Protein AF-A0A7M5XF83-F1 (afdb_monomer_lite)

Foldseek 3Di:
DPPDQDLVNLLVVQDPPVDQFDDLVSLVSSLCVVPVPFPDDSLQSQLLLVVQPVVSTCGPVSSVVSSVLSVLLRVQLVVLVVLQVVQPVVPPQKHFPVSVLVSLCVLQPPVCSVVLVVVLLVVCVVDPPDPTIDGSVSPSSSSSSRDDD

Sequence (149 aa):
MFDSETMEDVMNRFSDPLTDDITTDELQQIFFVMYPSNCLRREHFTEAVKTICDDNVCHRLDFQNVLRELIRRMELREMIFWDFELLDGENQGCITLSDARMLFQQTLGATHFEKYWQNFEEKRLKNSSNKNTVSFEEIEIILCAAVPE

pLDDT: mean 88.19, std 10.14, range [40.88, 96.81]

Organism: NCBI:txid252671

Secondary structure (DSSP, 8-state):
---S--HHHHHHHHS-TT-SEE-HHHHHHHHHHH-TT----HHHHHHHHHHH-TTS-EETTTHHHHHHHHHHHHHHHHHHHHHHHHH-TT-SSEEEHHHHHHHHHHHHHHHHHHHHHHHHHHHHHHH-S-SSEEEHHHHHHHHHTPPP-

Structure (mmCIF, N/CA/C/O backbone):
data_AF-A0A7M5XF83-F1
#
_entry.id   AF-A0A7M5XF83-F1
#
loop_
_atom_site.group_PDB
_atom_site.id
_atom_site.type_symbol
_atom_site.label_atom_id
_atom_site.label_alt_id
_atom_site.label_comp_id
_atom_site.label_asym_id
_atom_site.label_entity_id
_atom_site.label_seq_id
_atom_site.pdbx_PDB_ins_code
_atom_site.Cartn_x
_atom_site.Cartn_y
_atom_site.Cartn_z
_atom_site.occupancy
_atom_site.B_iso_or_equiv
_atom_site.auth_seq_id
_atom_site.auth_comp_id
_atom_site.auth_asym_id
_atom_site.auth_atom_id
_atom_site.pdbx_PDB_model_num
ATOM 1 N N . MET A 1 1 ? 6.753 -26.237 -11.656 1.00 40.88 1 MET A N 1
ATOM 2 C CA . MET A 1 1 ? 7.601 -26.240 -12.862 1.00 40.88 1 MET A CA 1
ATOM 3 C C . MET A 1 1 ? 6.996 -25.218 -13.812 1.00 40.88 1 MET A C 1
ATOM 5 O O . MET A 1 1 ? 6.109 -25.563 -14.574 1.00 40.88 1 MET A O 1
ATOM 9 N N . PHE A 1 2 ? 7.360 -23.944 -13.637 1.00 46.12 2 PHE A N 1
ATOM 10 C CA . PHE A 1 2 ? 7.202 -22.929 -14.677 1.00 46.12 2 PHE A CA 1
ATOM 11 C C . PHE A 1 2 ? 8.508 -22.992 -15.463 1.00 46.12 2 PHE A C 1
ATOM 13 O O . PHE A 1 2 ? 9.569 -22.730 -14.895 1.00 46.12 2 PHE A O 1
ATOM 20 N N . ASP A 1 3 ? 8.459 -23.475 -16.698 1.00 46.34 3 ASP A N 1
ATOM 21 C CA . ASP A 1 3 ? 9.642 -23.534 -17.546 1.00 46.34 3 ASP A CA 1
ATOM 22 C C . ASP A 1 3 ? 10.059 -22.104 -17.920 1.00 46.34 3 ASP A C 1
ATOM 24 O O . ASP A 1 3 ? 9.335 -21.400 -18.612 1.00 46.34 3 ASP A O 1
ATOM 28 N N . SER A 1 4 ? 11.241 -21.698 -17.447 1.00 59.50 4 SER A N 1
ATOM 29 C CA . SER A 1 4 ? 12.154 -20.735 -18.084 1.00 59.50 4 SER A CA 1
ATOM 30 C C . SER A 1 4 ? 11.660 -19.312 -18.407 1.00 59.50 4 SER A C 1
ATOM 32 O O . SER A 1 4 ? 12.371 -18.602 -19.113 1.00 59.50 4 SER A O 1
ATOM 34 N N . GLU A 1 5 ? 10.506 -18.852 -17.933 1.00 71.12 5 GLU A N 1
ATOM 35 C CA . GLU A 1 5 ? 10.113 -17.460 -18.175 1.00 71.12 5 GLU A CA 1
ATOM 36 C C . GLU A 1 5 ? 10.820 -16.529 -17.183 1.00 71.12 5 GLU A C 1
ATOM 38 O O . GLU A 1 5 ? 10.652 -16.644 -15.965 1.00 71.12 5 GLU A O 1
ATOM 43 N N . THR A 1 6 ? 11.663 -15.632 -17.695 1.00 82.44 6 THR A N 1
ATOM 44 C CA . THR A 1 6 ? 12.347 -14.640 -16.865 1.00 82.44 6 THR A CA 1
ATOM 45 C C . THR A 1 6 ? 11.403 -13.487 -16.529 1.00 82.44 6 THR A C 1
ATOM 47 O O . THR A 1 6 ? 10.434 -13.218 -17.233 1.00 82.44 6 THR A O 1
ATOM 50 N N . MET A 1 7 ? 11.693 -12.759 -15.452 1.00 82.06 7 MET A N 1
ATOM 51 C CA . MET A 1 7 ? 10.954 -11.540 -15.096 1.00 82.06 7 MET A CA 1
ATOM 52 C C . MET A 1 7 ? 10.929 -10.514 -16.244 1.00 82.06 7 MET A C 1
ATOM 54 O O . MET A 1 7 ? 9.924 -9.837 -16.439 1.00 82.06 7 MET A O 1
ATOM 58 N N . GLU A 1 8 ? 12.009 -10.443 -17.024 1.00 84.12 8 GLU A N 1
ATOM 59 C CA . GLU A 1 8 ? 12.108 -9.592 -18.212 1.00 84.12 8 GLU A CA 1
ATOM 60 C C . GLU A 1 8 ? 11.130 -10.045 -19.307 1.00 84.12 8 GLU A C 1
ATOM 62 O O . GLU A 1 8 ? 10.447 -9.218 -19.906 1.00 84.12 8 GLU A O 1
ATOM 67 N N . ASP A 1 9 ? 10.993 -11.357 -19.520 1.00 86.69 9 ASP A N 1
ATOM 68 C CA . ASP A 1 9 ? 10.012 -11.910 -20.460 1.00 86.69 9 ASP A CA 1
ATOM 69 C C . ASP A 1 9 ? 8.584 -11.572 -20.022 1.00 86.69 9 ASP A C 1
ATOM 71 O O . ASP A 1 9 ? 7.773 -11.144 -20.842 1.00 86.69 9 ASP A O 1
ATOM 75 N N . VAL A 1 10 ? 8.279 -11.691 -18.721 1.00 86.62 10 VAL A N 1
ATOM 76 C CA . VAL A 1 10 ? 6.965 -11.302 -18.189 1.00 86.62 10 VAL A CA 1
ATOM 77 C C . VAL A 1 10 ? 6.697 -9.824 -18.445 1.00 86.62 10 VAL A C 1
ATOM 79 O O . VAL A 1 10 ? 5.631 -9.498 -18.958 1.00 86.62 10 VAL A O 1
ATOM 82 N N . MET A 1 11 ? 7.649 -8.951 -18.122 1.00 85.19 11 MET A N 1
ATOM 83 C CA . MET A 1 11 ? 7.514 -7.507 -18.302 1.00 85.19 11 MET A CA 1
ATOM 84 C C . MET A 1 11 ? 7.266 -7.142 -19.772 1.00 85.19 11 MET A C 1
ATOM 86 O O . MET A 1 11 ? 6.294 -6.452 -20.071 1.00 85.19 11 MET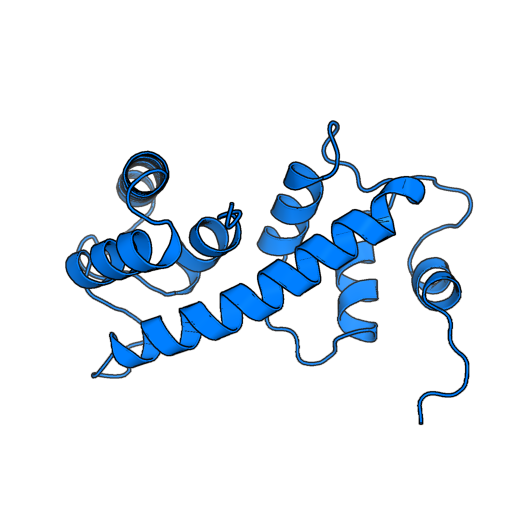 A O 1
ATOM 90 N N . ASN A 1 12 ? 8.057 -7.696 -20.696 1.00 88.31 12 ASN A N 1
ATOM 91 C CA . ASN A 1 12 ? 7.954 -7.431 -22.137 1.00 88.31 12 ASN A CA 1
ATOM 92 C C . ASN A 1 12 ? 6.646 -7.920 -22.788 1.00 88.31 12 ASN A C 1
ATOM 94 O O . ASN A 1 12 ? 6.350 -7.540 -23.919 1.00 88.31 12 ASN A O 1
ATOM 98 N N . ARG A 1 13 ? 5.853 -8.766 -22.114 1.00 89.31 13 ARG A N 1
ATOM 99 C CA . ARG A 1 13 ? 4.506 -9.135 -22.591 1.00 89.31 13 ARG A CA 1
ATOM 100 C C . ARG A 1 13 ? 3.471 -8.040 -22.368 1.00 89.31 13 ARG A C 1
ATOM 102 O O . ARG A 1 13 ? 2.479 -8.011 -23.092 1.00 89.31 13 ARG A O 1
ATOM 109 N N . PHE A 1 14 ? 3.666 -7.216 -21.342 1.00 87.31 14 PHE A N 1
ATOM 110 C CA . PHE A 1 14 ? 2.660 -6.267 -20.870 1.00 87.31 14 PHE A CA 1
ATOM 111 C C . PHE A 1 14 ? 3.067 -4.814 -21.089 1.00 87.31 14 PHE A C 1
ATOM 113 O O . PHE A 1 14 ? 2.178 -4.005 -21.313 1.00 87.31 14 PHE A O 1
ATOM 120 N N . SER A 1 15 ? 4.363 -4.490 -21.069 1.00 85.56 15 SER A N 1
ATOM 121 C CA . SER A 1 15 ? 4.869 -3.144 -21.355 1.00 85.56 15 SER A CA 1
ATOM 122 C C . SER A 1 15 ? 5.633 -3.088 -22.677 1.00 85.56 15 SER A C 1
ATOM 124 O O . SER A 1 15 ? 6.296 -4.052 -23.074 1.00 85.56 15 SER A O 1
ATOM 126 N N . ASP A 1 16 ? 5.555 -1.943 -23.361 1.00 84.12 16 ASP A N 1
ATOM 127 C CA . ASP A 1 16 ? 6.345 -1.697 -24.567 1.00 84.12 16 ASP A CA 1
ATOM 128 C C . ASP A 1 16 ? 7.833 -1.563 -24.181 1.00 84.12 16 ASP A C 1
ATOM 130 O O . ASP A 1 16 ? 8.191 -0.696 -23.384 1.00 84.12 16 ASP A O 1
ATOM 134 N N . PRO A 1 17 ? 8.742 -2.399 -24.716 1.00 78.25 17 PRO A N 1
ATOM 135 C CA . PRO A 1 17 ? 10.172 -2.271 -24.442 1.00 78.25 17 PRO A CA 1
ATOM 136 C C . PRO A 1 17 ? 10.794 -0.976 -24.973 1.00 78.25 17 PRO A C 1
ATOM 138 O O . PRO A 1 17 ? 11.922 -0.651 -24.607 1.00 78.25 17 PRO A O 1
ATOM 141 N N . LEU A 1 18 ? 10.090 -0.252 -25.846 1.00 79.06 18 LEU A N 1
ATOM 142 C CA . LEU A 1 18 ? 10.504 1.054 -26.350 1.00 79.06 18 LEU A CA 1
ATOM 143 C C . LEU A 1 18 ? 10.102 2.203 -25.419 1.00 79.06 18 LEU A C 1
ATOM 145 O O . LEU A 1 18 ? 10.623 3.308 -25.581 1.00 79.06 18 LEU A O 1
ATOM 149 N N . THR A 1 19 ? 9.205 1.962 -24.459 1.00 83.94 19 THR A N 1
ATOM 150 C CA . THR A 1 19 ? 8.868 2.918 -23.404 1.00 83.94 19 THR A CA 1
ATOM 151 C C . THR A 1 19 ? 9.636 2.574 -22.133 1.00 83.94 19 THR A C 1
ATOM 153 O O . THR A 1 19 ? 9.660 1.421 -21.703 1.00 83.94 19 THR A O 1
ATOM 156 N N . ASP A 1 20 ? 10.265 3.577 -21.522 1.00 86.81 20 ASP A N 1
ATOM 157 C CA . ASP A 1 20 ? 10.955 3.393 -20.237 1.00 86.81 20 ASP A CA 1
ATOM 158 C C . ASP A 1 20 ? 9.964 3.291 -19.064 1.00 86.81 20 ASP A C 1
ATOM 160 O O . ASP A 1 20 ? 10.284 2.735 -18.016 1.00 86.81 20 ASP A O 1
ATOM 164 N N . ASP A 1 21 ? 8.733 3.754 -19.281 1.00 90.06 21 ASP A N 1
ATOM 165 C CA . ASP A 1 21 ? 7.681 3.824 -18.277 1.00 90.06 21 ASP A CA 1
ATOM 166 C C . ASP A 1 21 ? 6.826 2.550 -18.269 1.00 90.06 21 ASP A C 1
ATOM 168 O O . ASP A 1 21 ? 6.452 2.012 -19.313 1.00 90.06 21 ASP A O 1
ATOM 172 N N . ILE A 1 22 ? 6.450 2.112 -17.071 1.00 91.00 22 ILE A N 1
ATOM 173 C CA . ILE A 1 22 ? 5.485 1.044 -16.817 1.00 91.00 22 ILE A CA 1
ATOM 174 C C . ILE A 1 22 ? 4.304 1.666 -16.077 1.00 91.00 22 ILE A C 1
ATOM 176 O O . ILE A 1 22 ? 4.430 2.214 -14.977 1.00 91.00 22 ILE A O 1
ATOM 180 N N . THR A 1 23 ? 3.122 1.588 -16.673 1.00 91.31 23 THR A N 1
ATOM 181 C CA . THR A 1 23 ? 1.899 2.104 -16.058 1.00 91.31 23 THR A CA 1
ATOM 182 C C . THR A 1 23 ? 1.474 1.246 -14.864 1.00 91.31 23 THR A C 1
ATOM 184 O O . THR A 1 23 ? 1.806 0.066 -14.753 1.00 91.31 23 THR A O 1
ATOM 187 N N . THR A 1 24 ? 0.669 1.813 -13.961 1.00 91.69 24 THR A N 1
ATOM 188 C CA . THR A 1 24 ? 0.105 1.062 -12.823 1.00 91.69 24 THR A CA 1
ATOM 189 C C . THR A 1 24 ? -0.716 -0.153 -13.272 1.00 91.69 24 THR A C 1
ATOM 191 O O . THR A 1 24 ? -0.710 -1.173 -12.589 1.00 91.69 24 THR A O 1
ATOM 194 N N . ASP A 1 25 ? -1.410 -0.053 -14.409 1.00 91.81 25 ASP A N 1
ATOM 195 C CA . ASP A 1 25 ? -2.196 -1.150 -14.982 1.00 91.81 25 ASP A CA 1
ATOM 196 C C . ASP A 1 25 ? -1.308 -2.293 -15.483 1.00 91.81 25 ASP A C 1
ATOM 198 O O . ASP A 1 25 ? -1.558 -3.456 -15.164 1.00 91.81 25 ASP A O 1
ATOM 202 N N . GLU A 1 26 ? -0.242 -1.973 -16.217 1.00 93.06 26 GLU A N 1
ATOM 203 C CA . GLU A 1 26 ? 0.733 -2.964 -16.688 1.00 93.06 26 GLU A CA 1
ATOM 204 C C . GLU A 1 26 ? 1.459 -3.613 -15.510 1.00 93.06 26 GLU A C 1
ATOM 206 O O . GLU A 1 26 ? 1.571 -4.836 -15.448 1.00 93.06 26 GLU A O 1
ATOM 211 N N . LEU A 1 27 ? 1.875 -2.817 -14.520 1.00 93.75 27 LEU A N 1
ATOM 212 C CA . LEU A 1 27 ? 2.491 -3.310 -13.292 1.00 93.75 27 LEU A CA 1
ATOM 213 C C . LEU A 1 27 ? 1.564 -4.283 -12.548 1.00 93.75 27 LEU A C 1
ATOM 215 O O . LEU A 1 27 ? 2.019 -5.328 -12.082 1.00 93.75 27 LEU A O 1
ATOM 219 N N . GLN A 1 28 ? 0.265 -3.977 -12.468 1.00 94.50 28 GLN A N 1
ATOM 220 C CA . GLN A 1 28 ? -0.725 -4.864 -11.859 1.00 94.50 28 GLN A CA 1
ATOM 221 C C . GLN A 1 28 ? -0.866 -6.181 -12.633 1.00 94.50 28 GLN A C 1
ATOM 223 O O . GLN A 1 28 ? -0.922 -7.244 -12.014 1.00 94.50 28 GLN A O 1
ATOM 228 N N . GLN A 1 29 ? -0.885 -6.135 -13.967 1.00 93.44 29 GLN A N 1
ATOM 229 C CA . GLN A 1 29 ? -0.947 -7.335 -14.807 1.00 93.44 29 GLN A CA 1
ATOM 230 C C . GLN A 1 29 ? 0.308 -8.201 -14.659 1.00 93.44 29 GLN A C 1
ATOM 232 O O . GLN A 1 29 ? 0.197 -9.409 -14.439 1.00 93.44 29 GLN A O 1
ATOM 237 N N . ILE A 1 30 ? 1.493 -7.585 -14.702 1.00 93.06 30 ILE A N 1
ATOM 238 C CA . ILE A 1 30 ? 2.779 -8.262 -14.499 1.00 93.06 30 ILE A CA 1
ATOM 239 C C . ILE A 1 30 ? 2.801 -8.943 -13.129 1.00 93.06 30 ILE A C 1
ATOM 241 O O . ILE A 1 30 ? 3.079 -10.141 -13.030 1.00 93.06 30 ILE A O 1
ATOM 245 N N . PHE A 1 31 ? 2.451 -8.204 -12.073 1.00 94.19 31 PHE A N 1
ATOM 246 C CA . PHE A 1 31 ? 2.442 -8.732 -10.713 1.00 94.19 31 PHE A CA 1
ATOM 247 C C . PHE A 1 31 ? 1.442 -9.874 -10.545 1.00 94.19 31 PHE A C 1
ATOM 249 O O . PHE A 1 31 ? 1.760 -10.869 -9.902 1.00 94.19 31 PHE A O 1
ATOM 256 N N . PHE A 1 32 ? 0.259 -9.774 -11.155 1.00 93.56 32 PHE A N 1
ATOM 257 C CA . PHE A 1 32 ? -0.748 -10.831 -11.111 1.00 93.56 32 PHE A CA 1
ATOM 258 C C . PHE A 1 32 ? -0.263 -12.128 -11.767 1.00 93.56 32 PHE A C 1
ATOM 260 O O . PHE A 1 32 ? -0.515 -13.207 -11.241 1.00 93.56 32 PHE A O 1
ATOM 267 N N . VAL A 1 33 ? 0.477 -12.052 -12.877 1.00 92.81 33 VAL A N 1
ATOM 268 C CA . VAL A 1 33 ? 1.058 -13.254 -13.498 1.00 92.81 33 VAL A CA 1
ATOM 269 C C . VAL A 1 33 ? 2.122 -13.891 -12.605 1.00 92.81 33 VAL A C 1
ATOM 271 O O . VAL A 1 33 ? 2.179 -15.116 -12.500 1.00 92.81 33 VAL A O 1
ATOM 274 N N . MET A 1 34 ? 2.944 -13.077 -11.941 1.00 90.38 34 MET A N 1
ATOM 275 C CA . MET A 1 34 ? 3.993 -13.568 -11.042 1.00 90.38 34 MET A CA 1
ATOM 276 C C . MET A 1 34 ? 3.432 -14.109 -9.717 1.00 90.38 34 M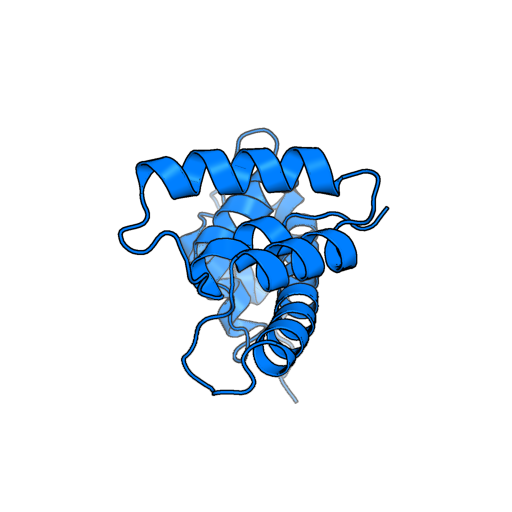ET A C 1
ATOM 278 O O . MET A 1 34 ? 3.939 -15.101 -9.194 1.00 90.38 34 MET A O 1
ATOM 282 N N . TYR A 1 35 ? 2.369 -13.489 -9.200 1.00 91.88 35 TYR A N 1
ATOM 283 C CA . TYR A 1 35 ? 1.737 -13.799 -7.916 1.00 91.88 35 TYR A CA 1
ATOM 284 C C . TYR A 1 35 ? 0.207 -13.904 -8.063 1.00 91.88 35 TYR A C 1
ATOM 286 O O . TYR A 1 35 ? -0.515 -13.031 -7.579 1.00 91.88 35 TYR A O 1
ATOM 294 N N . PRO A 1 36 ? -0.333 -14.969 -8.686 1.00 90.38 36 PRO A N 1
ATOM 295 C CA . PRO A 1 36 ? -1.767 -15.060 -9.004 1.00 90.38 36 PRO A CA 1
ATOM 296 C C . PRO A 1 36 ? -2.706 -15.019 -7.795 1.00 90.38 36 PRO A C 1
ATOM 298 O O . PRO A 1 36 ? -3.869 -14.650 -7.928 1.00 90.38 36 PRO A O 1
ATOM 301 N N . SER A 1 37 ? -2.207 -15.393 -6.616 1.00 89.00 37 SER A N 1
ATOM 302 C CA . SER A 1 37 ? -2.973 -15.415 -5.365 1.00 89.00 37 SER A CA 1
ATOM 303 C C . SER A 1 37 ? -2.890 -14.110 -4.565 1.00 89.00 37 SER A C 1
ATOM 305 O O . SER A 1 37 ? -3.338 -14.080 -3.423 1.00 89.00 37 SER A O 1
ATOM 307 N N . ASN A 1 38 ? -2.280 -13.049 -5.105 1.00 91.50 38 ASN A N 1
ATOM 308 C CA . ASN A 1 38 ? -2.180 -11.783 -4.382 1.00 91.50 38 ASN A CA 1
ATOM 309 C C . ASN A 1 38 ? -3.556 -11.114 -4.218 1.00 91.50 38 ASN A C 1
ATOM 311 O O . ASN A 1 38 ? -4.416 -11.199 -5.093 1.00 91.50 38 ASN A O 1
ATOM 315 N N . CYS A 1 39 ? -3.726 -10.383 -3.118 1.00 90.88 39 CYS A N 1
ATOM 316 C CA . CYS A 1 39 ? -4.953 -9.645 -2.808 1.00 90.88 39 CYS A CA 1
ATOM 317 C C . CYS A 1 39 ? -4.749 -8.121 -2.879 1.00 90.88 39 CYS A C 1
ATOM 319 O O . CYS A 1 39 ? -5.467 -7.367 -2.222 1.00 90.88 39 CYS A O 1
ATOM 321 N N . LEU A 1 40 ? -3.738 -7.651 -3.619 1.00 94.88 40 LEU A N 1
ATOM 322 C CA . LEU A 1 40 ? -3.425 -6.228 -3.700 1.00 94.88 40 LEU A CA 1
ATOM 323 C C . LEU A 1 40 ? -4.408 -5.505 -4.628 1.00 94.88 40 LEU A C 1
ATOM 325 O O . LEU A 1 40 ? -4.570 -5.848 -5.799 1.00 94.88 40 LEU A O 1
ATOM 329 N N . ARG A 1 41 ? -5.032 -4.443 -4.115 1.00 93.81 41 ARG A N 1
ATOM 330 C CA . ARG A 1 41 ? -5.811 -3.484 -4.914 1.00 93.81 41 ARG A CA 1
ATOM 331 C C . ARG A 1 41 ? -4.916 -2.493 -5.662 1.00 93.81 41 ARG A C 1
ATOM 333 O O . ARG A 1 41 ? -3.757 -2.297 -5.296 1.00 93.81 41 ARG A O 1
ATOM 340 N N . ARG A 1 42 ? -5.476 -1.809 -6.668 1.00 94.12 42 ARG A N 1
ATOM 341 C CA . ARG A 1 42 ? -4.786 -0.799 -7.502 1.00 94.12 42 ARG A CA 1
ATOM 342 C C . ARG A 1 42 ? -4.068 0.270 -6.669 1.00 94.12 42 ARG A C 1
ATOM 344 O O . ARG A 1 42 ? -2.996 0.751 -7.039 1.00 94.12 42 ARG A O 1
ATOM 351 N N . GLU A 1 43 ? -4.642 0.638 -5.534 1.00 94.50 43 GLU A N 1
ATOM 352 C CA . GLU A 1 43 ? -4.094 1.617 -4.606 1.00 94.50 43 GLU A CA 1
ATOM 353 C C . GLU A 1 43 ? -2.747 1.163 -4.028 1.00 94.50 43 GLU A C 1
ATOM 355 O O . GLU A 1 43 ? -1.860 1.996 -3.865 1.00 94.50 43 GLU A O 1
ATOM 360 N N . HIS A 1 44 ? -2.525 -0.139 -3.803 1.00 95.38 44 HIS A N 1
ATOM 361 C CA . HIS A 1 44 ? -1.214 -0.639 -3.371 1.00 95.38 44 HIS A CA 1
ATOM 362 C C . HIS A 1 44 ? -0.147 -0.428 -4.442 1.00 95.38 44 HIS A C 1
ATOM 364 O O . HIS A 1 44 ? 0.968 -0.046 -4.104 1.00 95.38 44 HIS A O 1
ATOM 370 N N . PHE A 1 45 ? -0.489 -0.629 -5.716 1.00 95.69 45 PHE A N 1
ATOM 371 C CA . PHE A 1 45 ? 0.417 -0.373 -6.838 1.00 95.69 45 PHE A CA 1
ATOM 372 C C . PHE A 1 45 ? 0.745 1.105 -6.966 1.00 95.69 45 PHE A C 1
ATOM 374 O O . PHE A 1 45 ? 1.908 1.478 -7.076 1.00 95.69 45 PHE A O 1
ATOM 381 N N . THR A 1 46 ? -0.278 1.949 -6.869 1.00 94.75 46 THR A N 1
ATOM 382 C CA . THR A 1 46 ? -0.106 3.403 -6.902 1.00 94.75 46 THR A CA 1
ATOM 383 C C . THR A 1 46 ? 0.817 3.867 -5.775 1.00 94.75 46 THR A C 1
ATOM 385 O O . THR A 1 46 ? 1.757 4.616 -6.020 1.00 94.75 46 THR A O 1
ATOM 388 N N . GLU A 1 47 ? 0.591 3.409 -4.543 1.00 93.44 47 GLU A N 1
ATOM 389 C CA . GLU A 1 47 ? 1.422 3.801 -3.404 1.00 93.44 47 GLU A CA 1
ATOM 390 C C . GLU A 1 47 ? 2.818 3.164 -3.437 1.00 93.44 47 GLU A C 1
ATOM 392 O O . GLU A 1 47 ? 3.772 3.809 -3.011 1.00 93.44 47 GLU A O 1
ATOM 397 N N . ALA A 1 48 ? 2.983 1.951 -3.976 1.00 94.62 48 ALA A N 1
ATOM 398 C CA . ALA A 1 48 ? 4.300 1.340 -4.167 1.00 94.62 48 ALA A CA 1
ATOM 399 C C . ALA A 1 48 ? 5.161 2.168 -5.131 1.00 94.62 48 ALA A C 1
ATOM 401 O O . ALA A 1 48 ? 6.306 2.476 -4.811 1.00 94.62 48 ALA A O 1
ATOM 402 N N . VAL A 1 49 ? 4.587 2.608 -6.257 1.00 94.50 49 VAL A N 1
ATOM 403 C CA . VAL A 1 49 ? 5.283 3.486 -7.210 1.00 94.50 49 VAL A CA 1
ATOM 404 C C . VAL A 1 49 ? 5.653 4.812 -6.554 1.00 94.50 49 VAL A C 1
ATOM 406 O O . VAL A 1 49 ? 6.811 5.192 -6.607 1.00 94.50 49 VAL A O 1
ATOM 409 N N . LYS A 1 50 ? 4.733 5.471 -5.839 1.00 92.69 50 LYS A N 1
ATOM 410 C CA . LYS A 1 50 ? 5.042 6.712 -5.095 1.00 92.69 50 LYS A CA 1
ATOM 411 C C . LYS A 1 50 ? 6.128 6.546 -4.030 1.00 92.69 50 LYS A C 1
ATOM 413 O O . LYS A 1 50 ? 6.764 7.520 -3.647 1.00 92.69 50 LYS A O 1
ATOM 418 N N . THR A 1 51 ? 6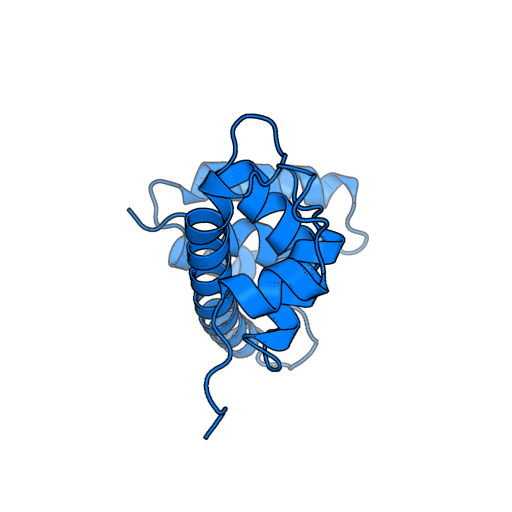.275 5.340 -3.483 1.00 91.50 51 THR A N 1
ATOM 419 C CA . THR A 1 51 ? 7.266 5.052 -2.435 1.00 91.50 51 THR A CA 1
ATOM 420 C C . THR A 1 51 ? 8.672 4.928 -3.014 1.00 91.50 51 THR A C 1
ATOM 422 O O . THR A 1 51 ? 9.637 5.272 -2.339 1.00 91.50 51 THR A O 1
ATOM 425 N N . ILE A 1 52 ? 8.788 4.415 -4.240 1.00 93.50 52 ILE A N 1
ATOM 426 C CA . ILE A 1 52 ? 10.068 4.059 -4.860 1.00 93.50 52 ILE A CA 1
ATOM 427 C C . ILE A 1 52 ? 10.502 5.073 -5.923 1.00 93.50 52 ILE A C 1
ATOM 429 O O . ILE A 1 52 ? 11.691 5.352 -6.035 1.00 93.50 52 ILE A O 1
ATOM 433 N N . CYS A 1 53 ? 9.559 5.610 -6.694 1.00 90.75 53 CYS A N 1
ATOM 434 C CA . CYS A 1 53 ? 9.811 6.445 -7.862 1.00 90.75 53 CYS A CA 1
ATOM 435 C C . CYS A 1 53 ? 9.479 7.911 -7.560 1.00 90.75 53 CYS A C 1
ATOM 437 O O . CYS A 1 53 ? 8.335 8.249 -7.245 1.00 90.75 53 CYS A O 1
ATOM 439 N N . ASP A 1 54 ? 10.470 8.790 -7.710 1.00 82.12 54 ASP A N 1
ATOM 440 C CA . ASP A 1 54 ? 10.378 10.209 -7.333 1.00 82.12 54 ASP A CA 1
ATOM 441 C C . ASP A 1 54 ? 9.333 11.008 -8.139 1.00 82.12 54 ASP A C 1
ATOM 443 O O . ASP A 1 54 ? 8.779 11.996 -7.652 1.00 82.12 54 ASP A O 1
ATOM 447 N N . ASP A 1 55 ? 9.044 10.598 -9.374 1.00 84.75 55 ASP A N 1
ATOM 448 C CA . ASP A 1 55 ? 8.110 11.263 -10.291 1.00 84.75 55 ASP A CA 1
ATOM 449 C C . ASP A 1 55 ? 6.725 10.595 -10.356 1.00 84.75 55 ASP A C 1
ATOM 451 O O . ASP A 1 55 ? 5.843 11.051 -11.088 1.00 84.75 55 ASP A O 1
ATOM 455 N N . ASN A 1 56 ? 6.488 9.577 -9.522 1.00 84.19 56 ASN A N 1
ATOM 456 C CA . ASN A 1 56 ? 5.288 8.735 -9.523 1.00 84.19 56 ASN A CA 1
ATOM 457 C C . ASN A 1 56 ? 5.091 7.916 -10.813 1.00 84.19 56 ASN A C 1
ATOM 459 O O . ASN A 1 56 ? 3.962 7.508 -11.105 1.00 84.19 56 ASN A O 1
ATOM 463 N N . VAL A 1 57 ? 6.163 7.658 -11.565 1.00 87.06 57 VAL A N 1
ATOM 464 C CA . VAL A 1 57 ? 6.165 6.796 -12.751 1.00 87.06 57 VAL A CA 1
ATOM 465 C C . VAL A 1 57 ? 7.110 5.624 -12.506 1.00 87.06 57 VAL A C 1
ATOM 467 O O . VAL A 1 57 ? 8.227 5.801 -12.038 1.00 87.06 57 VAL A O 1
ATOM 470 N N . CYS A 1 58 ? 6.662 4.397 -12.781 1.00 90.69 58 CYS A N 1
ATOM 471 C CA . CYS A 1 58 ? 7.523 3.228 -12.618 1.00 90.69 58 CYS A CA 1
ATOM 472 C C . CYS A 1 58 ? 8.441 3.098 -13.832 1.00 90.69 58 CYS A C 1
ATOM 474 O O . CYS A 1 58 ? 8.031 2.543 -14.847 1.00 90.69 58 CYS A O 1
ATOM 476 N N . HIS A 1 59 ? 9.685 3.551 -13.715 1.00 91.12 59 HIS A N 1
ATOM 477 C CA . HIS A 1 59 ? 10.698 3.316 -14.744 1.00 91.12 59 HIS A CA 1
ATOM 478 C C . HIS A 1 59 ? 11.132 1.850 -14.759 1.00 91.12 59 HIS A C 1
ATOM 480 O O . HIS A 1 59 ? 11.179 1.187 -13.717 1.00 91.12 59 HIS A O 1
ATOM 486 N N . ARG A 1 60 ? 11.520 1.331 -15.925 1.00 88.75 60 ARG A N 1
ATOM 487 C CA . ARG A 1 60 ? 12.053 -0.037 -16.073 1.00 88.75 60 ARG A CA 1
ATOM 488 C C . ARG A 1 60 ? 13.238 -0.307 -15.146 1.00 88.75 60 ARG A C 1
ATOM 490 O O . ARG A 1 60 ? 13.373 -1.413 -14.626 1.00 88.75 60 ARG A O 1
ATOM 497 N N . LEU A 1 61 ? 14.073 0.703 -14.899 1.00 89.94 61 LEU A N 1
ATOM 498 C CA . LEU A 1 61 ? 15.207 0.613 -13.973 1.00 89.94 61 LEU A CA 1
ATOM 499 C C . LEU A 1 61 ? 14.773 0.443 -12.507 1.00 89.94 61 LEU A C 1
ATOM 501 O O . LEU A 1 61 ? 15.443 -0.261 -11.750 1.00 89.94 61 LEU A O 1
ATOM 505 N N . ASP A 1 62 ? 13.636 1.026 -12.125 1.00 91.31 62 ASP A N 1
ATOM 506 C CA . ASP A 1 62 ? 13.085 0.953 -10.768 1.00 91.31 62 ASP A CA 1
ATOM 507 C C . ASP A 1 62 ? 12.160 -0.249 -10.563 1.00 91.31 62 ASP A C 1
ATOM 509 O O . ASP A 1 62 ? 11.838 -0.598 -9.423 1.00 91.31 62 ASP A O 1
ATOM 513 N N . PHE A 1 63 ? 11.775 -0.932 -11.644 1.00 91.50 63 PHE A N 1
ATOM 514 C CA . PHE A 1 63 ? 10.811 -2.031 -11.635 1.00 91.50 63 PHE A CA 1
ATOM 515 C C . PHE A 1 63 ? 11.115 -3.094 -10.573 1.00 91.50 63 PHE A C 1
ATOM 517 O O . PHE A 1 63 ? 10.223 -3.516 -9.841 1.00 91.50 63 PHE A O 1
ATOM 524 N N . GLN A 1 64 ? 12.379 -3.500 -10.421 1.00 91.38 64 GLN A N 1
ATOM 525 C CA . GLN A 1 64 ? 12.755 -4.488 -9.402 1.00 91.38 64 GLN A CA 1
ATOM 526 C C . GLN A 1 64 ? 12.515 -3.991 -7.973 1.00 91.38 64 GLN A C 1
ATOM 528 O O . GLN A 1 64 ? 12.142 -4.775 -7.101 1.00 91.38 64 GLN A O 1
ATOM 533 N N . ASN A 1 65 ? 12.742 -2.703 -7.718 1.00 92.94 65 ASN A N 1
A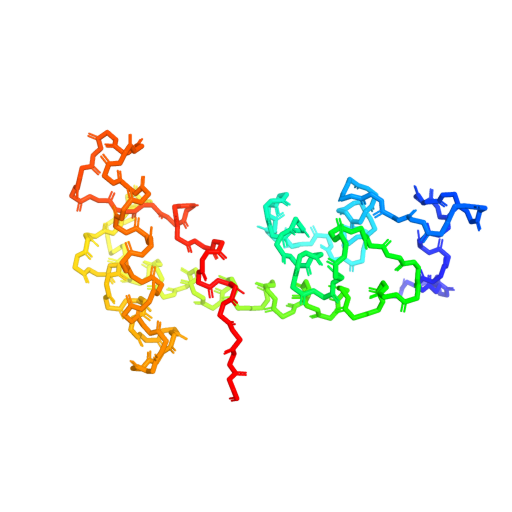TOM 534 C CA . ASN A 1 65 ? 12.524 -2.104 -6.406 1.00 92.94 65 ASN A CA 1
ATOM 535 C C . ASN A 1 65 ? 11.025 -1.958 -6.128 1.00 92.94 65 ASN A C 1
ATOM 537 O O . ASN A 1 65 ? 10.574 -2.328 -5.045 1.00 92.94 65 ASN A O 1
ATOM 541 N N . VAL A 1 66 ? 10.245 -1.531 -7.127 1.00 94.62 66 VAL A N 1
ATOM 542 C CA . VAL A 1 66 ? 8.777 -1.494 -7.051 1.00 94.62 66 VAL A CA 1
ATOM 543 C C . VAL A 1 66 ? 8.207 -2.893 -6.810 1.00 94.62 66 VAL A C 1
ATOM 545 O O . VAL A 1 66 ? 7.333 -3.067 -5.963 1.00 94.62 66 VAL A O 1
ATOM 548 N N . LEU A 1 67 ? 8.740 -3.917 -7.479 1.00 94.12 67 LEU A N 1
ATOM 549 C CA . LEU A 1 67 ? 8.328 -5.306 -7.288 1.00 94.12 67 LEU A CA 1
ATOM 550 C C . LEU A 1 67 ? 8.603 -5.796 -5.860 1.00 94.12 67 LEU A C 1
ATOM 552 O O . LEU A 1 67 ? 7.730 -6.409 -5.247 1.00 94.12 67 LEU A O 1
ATOM 556 N N . ARG A 1 68 ? 9.786 -5.504 -5.303 1.00 93.69 68 ARG A N 1
ATOM 557 C CA . ARG A 1 68 ? 10.105 -5.830 -3.900 1.00 93.69 68 ARG A CA 1
ATOM 558 C C . ARG A 1 68 ? 9.157 -5.133 -2.930 1.00 93.69 68 ARG A C 1
ATOM 560 O O . ARG A 1 68 ? 8.695 -5.762 -1.983 1.00 93.69 68 ARG A O 1
ATOM 567 N N . GLU A 1 69 ? 8.840 -3.867 -3.182 1.00 94.88 69 GLU A N 1
ATOM 568 C CA . GLU A 1 69 ? 7.891 -3.112 -2.363 1.00 94.88 69 GLU A CA 1
ATOM 569 C C . GLU A 1 69 ? 6.472 -3.697 -2.440 1.00 94.88 69 GLU A C 1
ATOM 571 O O . GLU A 1 69 ? 5.782 -3.788 -1.425 1.00 94.88 69 GLU A O 1
ATOM 576 N N . LEU A 1 70 ? 6.038 -4.169 -3.611 1.00 95.69 70 LEU A N 1
ATOM 577 C CA . LEU A 1 70 ? 4.757 -4.863 -3.769 1.00 95.69 70 LEU A CA 1
ATOM 578 C C . LEU A 1 70 ? 4.717 -6.201 -3.027 1.00 95.69 70 LEU A C 1
ATOM 580 O O . LEU A 1 70 ? 3.725 -6.488 -2.361 1.00 95.69 70 LEU A O 1
ATOM 584 N N . ILE A 1 71 ? 5.787 -6.998 -3.094 1.00 94.75 71 ILE A N 1
ATOM 585 C CA . ILE A 1 71 ? 5.895 -8.254 -2.335 1.00 94.75 71 ILE A CA 1
ATOM 586 C C . ILE A 1 71 ? 5.810 -7.962 -0.834 1.00 94.75 71 ILE A C 1
ATOM 588 O O . ILE A 1 71 ? 4.992 -8.564 -0.142 1.00 94.75 71 ILE A O 1
ATOM 592 N N . ARG A 1 72 ? 6.564 -6.968 -0.347 1.00 94.38 72 ARG A N 1
ATOM 593 C CA . ARG A 1 72 ? 6.515 -6.531 1.056 1.00 94.38 72 ARG A CA 1
ATOM 594 C C . ARG A 1 72 ? 5.100 -6.120 1.468 1.00 94.38 72 ARG A C 1
ATOM 596 O O . ARG A 1 72 ? 4.623 -6.516 2.528 1.00 94.38 72 ARG A O 1
ATOM 603 N N . ARG A 1 73 ? 4.406 -5.340 0.630 1.00 95.25 73 ARG A N 1
ATOM 604 C CA . ARG A 1 73 ? 3.011 -4.931 0.865 1.00 95.25 73 ARG A CA 1
ATOM 605 C C . ARG A 1 73 ? 2.053 -6.118 0.872 1.00 95.25 73 ARG A C 1
ATOM 607 O O . ARG A 1 73 ? 1.122 -6.105 1.665 1.00 95.25 73 ARG A O 1
ATO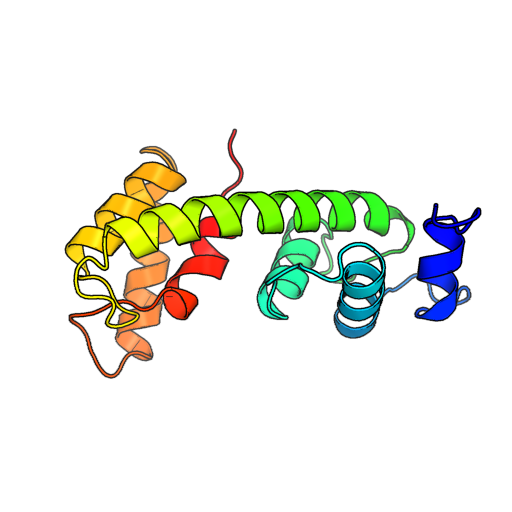M 614 N N . MET A 1 74 ? 2.259 -7.117 0.017 1.00 95.19 74 MET A N 1
ATOM 615 C CA . MET A 1 74 ? 1.447 -8.336 -0.027 1.00 95.19 74 MET A CA 1
ATOM 616 C C . MET A 1 74 ? 1.581 -9.140 1.270 1.00 95.19 74 MET A C 1
ATOM 618 O O . MET A 1 74 ? 0.565 -9.460 1.882 1.00 95.19 74 MET A O 1
ATOM 622 N N . GLU A 1 75 ? 2.811 -9.398 1.715 1.00 93.56 75 GLU A N 1
ATOM 623 C CA . GLU A 1 75 ? 3.094 -10.124 2.961 1.00 93.56 75 GLU A CA 1
ATOM 624 C C . GLU A 1 75 ? 2.551 -9.370 4.182 1.00 93.56 75 GLU A C 1
ATOM 626 O O . GLU A 1 75 ? 1.885 -9.944 5.043 1.00 93.56 75 GLU A O 1
ATOM 631 N N . LEU A 1 76 ? 2.777 -8.053 4.234 1.00 93.25 76 LEU A N 1
ATOM 632 C CA . LEU A 1 76 ? 2.293 -7.211 5.323 1.00 93.25 76 LEU A CA 1
ATOM 633 C C . LEU A 1 76 ? 0.762 -7.158 5.363 1.00 93.25 76 LEU A C 1
ATOM 635 O O . LEU A 1 76 ? 0.176 -7.300 6.433 1.00 93.25 76 LEU A O 1
ATOM 639 N N . ARG A 1 77 ? 0.105 -7.016 4.206 1.00 94.94 77 ARG A N 1
ATOM 640 C CA . ARG A 1 77 ? -1.358 -7.048 4.106 1.00 94.94 77 ARG A CA 1
ATOM 641 C C . ARG A 1 77 ? -1.926 -8.349 4.658 1.00 94.94 77 ARG A C 1
ATOM 643 O O . ARG A 1 77 ? -2.925 -8.298 5.363 1.00 94.94 77 ARG A O 1
ATOM 650 N N . GLU A 1 78 ? -1.324 -9.490 4.327 1.00 94.19 78 GLU A N 1
ATOM 651 C CA . GLU A 1 78 ? -1.782 -10.793 4.817 1.00 94.19 78 GLU A CA 1
ATOM 652 C C . GLU A 1 78 ? -1.689 -10.883 6.344 1.00 94.19 78 GLU A C 1
ATOM 654 O O . GLU A 1 78 ? -2.656 -11.281 6.988 1.00 94.19 78 GLU A O 1
ATOM 659 N N . MET A 1 79 ? -0.578 -10.437 6.937 1.00 93.88 79 MET A N 1
ATOM 660 C CA . MET A 1 79 ? -0.433 -10.403 8.397 1.00 93.88 79 MET A CA 1
ATOM 661 C C . MET A 1 79 ? -1.476 -9.493 9.060 1.00 93.88 79 MET A C 1
ATOM 663 O O . MET A 1 79 ? -2.185 -9.930 9.962 1.00 93.88 79 MET A O 1
ATOM 667 N N . ILE A 1 80 ? -1.624 -8.255 8.575 1.00 95.25 80 ILE A N 1
ATOM 668 C CA . ILE A 1 80 ? -2.589 -7.293 9.136 1.00 95.25 80 ILE A CA 1
ATOM 669 C C . ILE A 1 80 ? -4.024 -7.801 8.956 1.00 95.25 80 ILE A C 1
ATOM 671 O O . ILE A 1 80 ? -4.865 -7.573 9.820 1.00 95.25 80 ILE A O 1
ATOM 675 N N . PHE A 1 81 ? -4.321 -8.485 7.847 1.00 95.31 81 PHE A N 1
ATOM 676 C CA . PHE A 1 81 ? -5.640 -9.067 7.614 1.00 95.31 81 PHE A CA 1
ATOM 677 C C . PHE A 1 81 ? -5.993 -10.086 8.700 1.00 95.31 81 PHE A C 1
ATOM 679 O O . PHE A 1 81 ? -7.082 -10.021 9.256 1.00 95.31 81 PHE A O 1
ATOM 686 N N . TRP A 1 82 ? -5.069 -10.972 9.074 1.00 94.88 82 TRP A N 1
ATOM 687 C CA . TRP A 1 82 ? -5.325 -11.928 10.153 1.00 94.88 82 TRP A CA 1
ATOM 688 C C . TRP A 1 82 ? -5.494 -11.263 11.523 1.00 94.88 82 TRP A C 1
ATOM 690 O O . TRP A 1 82 ? -6.355 -11.686 12.296 1.00 94.88 82 TRP A O 1
ATOM 700 N N . ASP A 1 83 ? -4.738 -10.202 11.811 1.00 95.69 83 ASP A N 1
ATOM 701 C CA . ASP A 1 83 ? -4.929 -9.412 13.034 1.00 95.69 83 ASP A CA 1
ATOM 702 C C . ASP A 1 83 ? -6.289 -8.694 13.036 1.00 95.69 83 ASP A C 1
ATOM 704 O O . ASP A 1 83 ? -6.959 -8.623 14.066 1.00 95.69 83 ASP A O 1
ATOM 708 N N . PHE A 1 84 ? -6.731 -8.198 11.878 1.00 96.81 84 PHE A N 1
ATOM 709 C CA . PHE A 1 84 ? -8.054 -7.603 11.708 1.00 96.81 84 PHE A CA 1
ATOM 710 C C . PHE A 1 84 ? -9.167 -8.628 11.943 1.00 96.81 84 PHE A C 1
ATOM 712 O O . PHE A 1 84 ? -10.072 -8.358 12.725 1.00 96.81 84 PHE A O 1
ATOM 719 N N . GLU A 1 85 ? -9.083 -9.809 11.328 1.00 96.00 85 GLU A N 1
ATOM 720 C CA . GLU A 1 85 ? -10.066 -10.890 11.498 1.00 96.00 85 GLU A CA 1
ATOM 721 C C . GLU A 1 85 ? -10.147 -11.368 12.954 1.00 96.00 85 GLU A C 1
ATOM 723 O O . GLU A 1 85 ? -11.220 -11.705 13.448 1.00 96.00 85 GLU A O 1
ATOM 728 N N . LEU A 1 86 ? -9.023 -11.364 13.681 1.00 94.81 86 LEU A N 1
ATOM 729 C CA . LEU A 1 86 ? -9.012 -11.672 15.111 1.00 94.81 86 LEU A CA 1
ATOM 730 C C . LEU A 1 86 ? -9.780 -10.626 15.938 1.00 94.81 86 LEU A C 1
ATOM 732 O O . LEU A 1 86 ? -10.399 -10.973 16.947 1.00 94.81 86 LEU A O 1
ATOM 736 N N . LEU A 1 87 ? -9.723 -9.355 15.533 1.00 95.19 87 LEU A N 1
ATOM 737 C CA . LEU A 1 87 ? -10.444 -8.253 16.173 1.00 95.19 87 LEU A CA 1
ATOM 738 C C . LEU A 1 87 ? -11.922 -8.216 15.764 1.00 95.19 87 LEU A C 1
ATOM 740 O O . LEU A 1 87 ? -12.772 -7.881 16.589 1.00 95.19 87 LEU A O 1
ATOM 744 N N . ASP A 1 88 ? -12.246 -8.613 14.535 1.00 94.25 88 ASP A N 1
ATOM 745 C CA . ASP A 1 88 ? -13.615 -8.791 14.047 1.00 94.25 88 ASP A CA 1
ATOM 746 C C . ASP A 1 88 ? -14.205 -10.132 14.512 1.00 94.25 88 ASP A C 1
ATOM 748 O O . ASP A 1 88 ? -14.618 -10.990 13.732 1.00 94.25 88 ASP A O 1
ATOM 752 N N . GLY A 1 89 ? -14.262 -10.327 15.831 1.00 85.00 89 GLY A N 1
ATOM 753 C CA . GLY A 1 89 ? -14.746 -11.572 16.432 1.00 85.00 89 GLY A CA 1
ATOM 754 C C . GLY A 1 89 ? -16.202 -11.929 16.089 1.00 85.00 89 GLY A C 1
ATOM 755 O O . GLY A 1 89 ? -16.612 -13.070 16.302 1.00 85.00 89 GLY A O 1
ATOM 756 N N . GLU A 1 90 ? -16.985 -10.979 15.562 1.00 87.06 90 GLU A N 1
ATOM 757 C CA . GLU A 1 90 ? -18.364 -11.185 15.095 1.00 87.06 90 GLU A CA 1
ATOM 758 C C . GLU A 1 90 ? -18.467 -11.420 13.575 1.00 87.06 90 GLU A C 1
ATOM 760 O O . GLU A 1 90 ? -19.572 -11.662 13.074 1.00 87.06 90 GLU A O 1
ATOM 765 N N . ASN A 1 91 ? -17.337 -11.381 12.857 1.00 86.12 91 ASN A N 1
ATOM 766 C CA . ASN A 1 91 ? -17.211 -11.576 11.413 1.00 86.12 91 ASN A CA 1
ATOM 767 C C . ASN A 1 91 ? -18.179 -10.687 10.609 1.00 86.12 91 ASN A C 1
ATOM 769 O O . ASN A 1 91 ? -18.937 -11.156 9.753 1.00 86.12 91 ASN A O 1
ATOM 773 N N . GLN A 1 92 ? -18.220 -9.400 10.961 1.00 90.19 92 GLN A N 1
ATOM 774 C CA . GLN A 1 92 ? -19.080 -8.392 10.330 1.00 90.19 92 GLN A CA 1
ATOM 775 C C . GLN A 1 92 ? -18.376 -7.645 9.182 1.00 90.19 92 GLN A C 1
ATOM 777 O O . GLN A 1 92 ? -18.973 -6.763 8.560 1.00 90.19 92 GLN A O 1
ATOM 782 N N . GLY A 1 93 ? -17.113 -7.972 8.905 1.00 91.44 93 GLY A N 1
ATOM 783 C CA . GLY A 1 93 ? -16.216 -7.248 8.007 1.00 91.44 93 GLY A CA 1
ATOM 784 C C . GLY A 1 93 ? -15.763 -5.897 8.566 1.00 91.44 93 GLY A C 1
ATOM 785 O O . GLY A 1 93 ? -15.364 -5.019 7.799 1.00 91.44 93 GLY A O 1
ATOM 786 N N . CYS A 1 94 ? -15.903 -5.667 9.875 1.00 94.62 94 CYS A N 1
ATOM 787 C CA . CYS A 1 94 ? -15.683 -4.369 10.510 1.00 94.62 94 CYS A CA 1
ATOM 788 C C . CYS A 1 94 ? -15.243 -4.507 11.972 1.00 94.62 94 CYS A C 1
ATOM 790 O O . CYS A 1 94 ? -15.858 -5.231 12.745 1.00 94.62 94 CYS A O 1
ATOM 792 N N . ILE A 1 95 ? -14.283 -3.683 12.389 1.00 95.62 95 ILE A N 1
ATOM 793 C CA . ILE A 1 95 ? -13.832 -3.571 13.786 1.00 95.62 95 ILE A CA 1
ATOM 794 C C . ILE A 1 95 ? -14.245 -2.231 14.393 1.00 95.62 95 ILE A C 1
ATOM 796 O O . ILE A 1 95 ? -14.618 -1.298 13.676 1.00 95.62 95 ILE A O 1
ATOM 800 N N . THR A 1 96 ? -14.181 -2.077 15.715 1.00 94.19 96 THR A N 1
ATOM 801 C CA . THR A 1 96 ? -14.455 -0.766 16.324 1.00 94.19 96 THR A CA 1
ATOM 802 C C . THR A 1 96 ? -13.326 0.226 16.031 1.00 94.19 96 THR A C 1
ATOM 804 O O . THR A 1 96 ? -12.190 -0.151 15.740 1.00 94.19 96 THR A O 1
ATOM 807 N N . LEU A 1 97 ? -13.599 1.528 16.159 1.00 93.19 97 LEU A N 1
ATOM 808 C CA . LEU A 1 97 ? -12.546 2.547 16.040 1.00 93.19 97 LEU A CA 1
ATOM 809 C C . LEU A 1 97 ? -11.418 2.355 17.074 1.00 93.19 97 LEU A C 1
ATOM 811 O O . LEU A 1 97 ? -10.262 2.665 16.793 1.00 93.19 97 LEU A O 1
ATOM 815 N N . SER A 1 98 ? -11.748 1.833 18.260 1.00 93.62 98 SER A N 1
ATOM 816 C CA . SER A 1 98 ? -10.761 1.528 19.300 1.00 93.62 98 SER A CA 1
ATOM 817 C C . SER A 1 98 ? -9.836 0.387 18.877 1.00 93.62 98 SER A C 1
ATOM 819 O O . SER A 1 98 ? -8.620 0.501 19.025 1.00 93.62 98 SER A O 1
ATOM 821 N N . ASP A 1 99 ? -10.398 -0.679 18.308 1.00 95.75 99 ASP A N 1
ATOM 822 C CA . ASP A 1 99 ? -9.627 -1.828 17.820 1.00 95.75 99 ASP A CA 1
ATOM 823 C C . ASP A 1 99 ? -8.750 -1.432 16.632 1.00 95.75 99 ASP A C 1
ATOM 825 O O . ASP A 1 99 ? -7.568 -1.768 16.594 1.00 95.75 99 ASP A O 1
ATOM 829 N N . ALA A 1 100 ? -9.277 -0.614 15.715 1.00 95.00 100 ALA A N 1
ATOM 830 C CA . ALA A 1 100 ? -8.491 -0.058 14.618 1.00 95.00 100 ALA A CA 1
ATOM 831 C C . ALA A 1 100 ? -7.304 0.764 15.135 1.00 95.00 100 ALA A C 1
ATOM 833 O O . ALA A 1 100 ? -6.194 0.638 14.623 1.00 95.00 100 ALA A O 1
ATOM 834 N N . ARG A 1 101 ? -7.499 1.572 16.185 1.00 94.06 101 ARG A N 1
ATOM 835 C CA . ARG A 1 101 ? -6.405 2.332 16.801 1.00 94.06 101 ARG A CA 1
ATOM 836 C C . ARG A 1 101 ? -5.321 1.418 17.357 1.00 94.06 101 ARG A C 1
ATOM 838 O O . ARG A 1 101 ? -4.140 1.697 17.160 1.00 94.06 101 ARG A O 1
ATOM 845 N N . MET A 1 102 ? -5.716 0.341 18.031 1.00 94.06 102 MET A N 1
ATOM 846 C CA . MET A 1 102 ? -4.783 -0.654 18.555 1.00 94.06 102 MET A CA 1
ATOM 847 C C . MET A 1 102 ? -4.000 -1.333 17.426 1.00 94.06 102 MET A C 1
ATOM 849 O O . MET A 1 102 ? -2.777 -1.426 17.519 1.00 94.06 102 MET A O 1
ATOM 853 N N . LEU A 1 103 ? -4.674 -1.713 16.338 1.00 94.44 103 LEU A N 1
ATOM 854 C CA . LEU A 1 103 ? -4.038 -2.309 15.164 1.00 94.44 103 LEU A CA 1
ATOM 855 C C . LEU A 1 103 ? -2.997 -1.359 14.550 1.00 94.44 103 LEU A C 1
ATOM 857 O O . LEU A 1 103 ? -1.855 -1.750 14.333 1.00 94.44 103 LEU A O 1
ATOM 861 N N . PHE A 1 104 ? -3.329 -0.073 14.384 1.00 93.56 104 PHE A N 1
ATOM 862 C CA . PHE A 1 104 ? -2.361 0.943 13.947 1.00 93.56 104 PHE A CA 1
ATOM 863 C C . PHE A 1 104 ? -1.148 1.037 14.881 1.00 93.56 104 PHE A C 1
ATOM 865 O O . PHE A 1 104 ? -0.019 1.146 14.407 1.00 93.56 104 PHE A O 1
ATOM 872 N N . GLN A 1 105 ? -1.349 1.011 16.201 1.00 92.19 105 GLN A N 1
ATOM 873 C CA . GLN A 1 105 ? -0.240 1.066 17.162 1.00 92.19 105 GLN A CA 1
ATOM 874 C C . GLN A 1 105 ? 0.678 -0.152 17.051 1.00 92.19 105 GLN A C 1
ATOM 876 O O . GLN A 1 105 ? 1.898 0.000 17.120 1.00 92.19 105 GLN A O 1
ATOM 881 N N . GLN A 1 106 ? 0.098 -1.338 16.872 1.00 91.06 106 GLN A N 1
ATOM 882 C CA . GLN A 1 106 ? 0.834 -2.593 16.744 1.00 91.06 106 GLN A CA 1
ATOM 883 C C . GLN A 1 106 ? 1.617 -2.661 15.431 1.00 91.06 106 GLN A C 1
ATOM 885 O O . GLN A 1 106 ? 2.797 -3.000 15.452 1.00 91.06 106 GLN A O 1
ATOM 890 N N . THR A 1 107 ? 1.000 -2.286 14.307 1.00 90.69 107 THR A N 1
ATOM 891 C CA . THR A 1 107 ? 1.639 -2.352 12.985 1.00 90.69 107 THR A CA 1
ATOM 892 C C . THR A 1 107 ? 2.705 -1.273 12.786 1.00 90.69 107 THR A C 1
ATOM 894 O O . THR A 1 107 ? 3.750 -1.540 12.202 1.00 90.69 107 THR A O 1
ATOM 897 N N . LEU A 1 108 ? 2.458 -0.040 13.241 1.00 87.50 108 LEU A N 1
ATOM 898 C CA . LEU A 1 108 ? 3.321 1.113 12.940 1.00 87.50 108 LEU A CA 1
ATOM 899 C C . LEU A 1 108 ? 4.396 1.372 14.001 1.00 87.50 108 LEU A C 1
ATOM 901 O O . LEU A 1 108 ? 5.344 2.124 13.759 1.00 87.50 108 LEU A O 1
ATOM 905 N N . GLY A 1 109 ? 4.214 0.813 15.198 1.00 85.81 109 GLY A N 1
ATOM 906 C CA . GLY A 1 109 ? 4.991 1.171 16.374 1.00 85.81 109 GLY A CA 1
ATOM 907 C C . GLY A 1 109 ? 4.720 2.600 16.863 1.00 85.81 109 GLY A C 1
ATOM 908 O O . GLY A 1 109 ? 4.100 3.434 16.198 1.00 85.81 109 GLY A O 1
ATOM 909 N N . ALA A 1 110 ? 5.215 2.908 18.063 1.00 80.94 110 ALA A N 1
ATOM 910 C CA . ALA A 1 110 ? 4.950 4.182 18.735 1.00 80.94 110 ALA A CA 1
ATOM 911 C C . ALA A 1 110 ? 5.449 5.414 17.955 1.00 80.94 110 ALA A C 1
ATOM 913 O O . ALA A 1 110 ? 4.840 6.478 18.039 1.00 80.94 110 ALA A O 1
ATOM 914 N N . THR A 1 111 ? 6.537 5.274 17.193 1.00 79.88 111 THR A N 1
ATOM 915 C CA . THR A 1 111 ? 7.201 6.388 16.499 1.00 79.88 111 THR A CA 1
ATOM 916 C C . THR A 1 111 ? 6.370 6.933 15.341 1.00 79.88 111 THR A C 1
ATOM 918 O O . THR A 1 111 ? 6.297 8.144 15.139 1.00 79.88 111 THR A O 1
ATOM 921 N N . HIS A 1 112 ? 5.722 6.045 14.586 1.00 81.25 112 HIS A N 1
ATOM 922 C CA . HIS A 1 112 ? 4.991 6.407 13.374 1.00 81.25 112 HIS A CA 1
ATOM 923 C C . HIS A 1 112 ? 3.479 6.484 13.590 1.00 81.25 112 HIS A C 1
ATOM 925 O O . HIS A 1 112 ? 2.803 7.211 12.857 1.00 81.25 112 HIS A O 1
ATOM 931 N N . PHE A 1 113 ? 2.959 5.788 14.607 1.00 88.88 113 PHE A N 1
ATOM 932 C CA . PHE A 1 113 ? 1.532 5.672 14.901 1.00 88.88 113 PHE A CA 1
ATOM 933 C C . PHE A 1 113 ? 0.771 7.000 14.795 1.00 88.88 113 PHE A C 1
ATOM 935 O O . PHE A 1 113 ? -0.180 7.098 14.023 1.00 88.88 113 PHE A O 1
ATOM 942 N N . GLU A 1 114 ? 1.204 8.031 15.524 1.00 89.06 114 GLU A N 1
ATOM 943 C CA . GLU A 1 114 ? 0.422 9.263 15.680 1.00 89.06 114 GLU A CA 1
ATOM 944 C C . GLU A 1 114 ? 0.212 9.989 14.342 1.00 89.06 114 GLU A C 1
ATOM 946 O O . GLU A 1 114 ? -0.894 10.426 14.028 1.00 89.06 114 GLU A O 1
ATOM 951 N N . LYS A 1 115 ? 1.251 10.039 13.497 1.00 89.75 115 LYS A N 1
ATOM 952 C CA . LYS A 1 115 ? 1.190 10.672 12.171 1.00 89.75 115 LYS A CA 1
ATOM 953 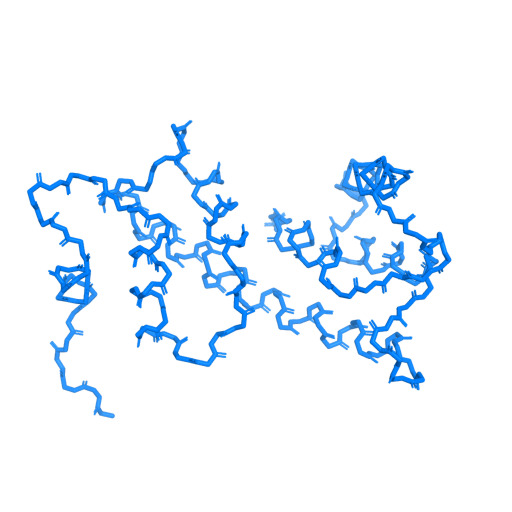C C . LYS A 1 115 ? 0.176 9.978 11.260 1.00 89.75 115 LYS A C 1
ATOM 955 O O . LYS A 1 115 ? -0.608 10.638 10.577 1.00 89.75 115 LYS A O 1
ATOM 960 N N . TYR A 1 116 ? 0.216 8.649 11.205 1.00 90.06 116 TYR A N 1
ATOM 961 C CA . TYR A 1 116 ? -0.667 7.874 10.333 1.00 90.06 116 TYR A CA 1
ATOM 962 C C . TYR A 1 116 ? -2.097 7.815 10.871 1.00 90.06 116 TYR A C 1
ATOM 964 O O . TYR A 1 116 ? -3.038 7.886 10.080 1.00 90.06 116 TYR A O 1
ATOM 972 N N . TRP A 1 117 ? -2.262 7.745 12.193 1.00 92.56 117 TRP A N 1
ATOM 973 C CA . TRP A 1 117 ? -3.568 7.757 12.845 1.00 92.56 117 TRP A CA 1
ATOM 974 C C . TRP A 1 117 ? -4.312 9.073 12.606 1.00 92.56 117 TRP A C 1
ATOM 976 O O . TRP A 1 117 ? -5.452 9.050 12.148 1.00 92.56 117 TRP A O 1
ATOM 986 N N . GLN A 1 118 ? -3.652 10.219 12.803 1.00 91.00 118 GLN A N 1
ATOM 987 C CA . GLN A 1 118 ? -4.257 11.530 12.539 1.00 91.00 118 GLN A CA 1
ATOM 988 C C . GLN A 1 118 ? -4.690 11.673 11.073 1.00 91.00 118 GLN A C 1
ATOM 990 O O . GLN A 1 118 ? -5.812 12.087 10.788 1.00 91.00 118 GLN A O 1
ATOM 995 N N . ASN A 1 119 ? -3.839 11.255 10.129 1.00 89.00 119 ASN A N 1
ATOM 996 C CA . ASN A 1 119 ? -4.177 11.263 8.703 1.00 89.00 119 ASN A CA 1
ATOM 997 C C . ASN A 1 119 ? -5.393 10.367 8.395 1.00 89.00 119 ASN A C 1
ATOM 999 O O . ASN A 1 119 ? -6.280 10.750 7.627 1.00 89.00 119 ASN A O 1
ATOM 1003 N N . PHE A 1 120 ? -5.462 9.184 9.010 1.00 91.62 120 PHE A N 1
ATOM 1004 C CA . PHE A 1 120 ? -6.613 8.294 8.891 1.00 91.62 120 PHE A CA 1
ATOM 1005 C C . PHE A 1 120 ? -7.897 8.947 9.429 1.00 91.62 120 PHE A C 1
ATOM 1007 O O . PHE A 1 120 ? -8.895 8.999 8.707 1.00 91.62 120 PHE A O 1
ATOM 1014 N N . GLU A 1 121 ? -7.875 9.505 10.642 1.00 90.44 121 GLU A N 1
ATOM 1015 C CA . GLU A 1 121 ? -9.039 10.167 11.246 1.00 90.44 121 GLU A CA 1
ATOM 1016 C C . GLU A 1 121 ? -9.527 11.354 10.407 1.00 90.44 121 GLU A C 1
ATOM 1018 O O . GLU A 1 121 ? -10.725 11.473 10.140 1.00 90.44 121 GLU A O 1
ATOM 1023 N N . GLU A 1 122 ? -8.618 12.201 9.918 1.00 88.19 122 GLU A N 1
ATOM 1024 C CA . GLU A 1 122 ? -8.964 13.348 9.073 1.00 88.19 122 GLU A CA 1
ATOM 1025 C C . GLU A 1 122 ? -9.641 12.936 7.760 1.00 88.19 122 GLU A C 1
ATOM 1027 O O . GLU A 1 122 ? -10.619 13.563 7.334 1.00 88.19 122 GLU A O 1
ATOM 1032 N N . LYS A 1 123 ? -9.140 11.880 7.105 1.00 85.25 123 LYS A N 1
ATOM 1033 C CA . LYS A 1 123 ? -9.751 11.327 5.886 1.00 85.25 123 LYS A CA 1
ATOM 1034 C C . LYS A 1 123 ? -11.117 10.716 6.183 1.00 85.25 123 LYS A C 1
ATOM 1036 O O . LYS A 1 123 ? -12.076 10.952 5.447 1.00 85.25 123 LYS A O 1
ATOM 1041 N N . ARG A 1 124 ? -11.225 9.969 7.282 1.00 86.50 124 ARG A N 1
ATOM 1042 C CA . ARG A 1 124 ? -12.453 9.287 7.696 1.00 86.50 124 ARG A CA 1
ATOM 1043 C C . ARG A 1 124 ? -13.564 10.269 8.057 1.00 86.50 124 ARG A C 1
ATOM 1045 O O . ARG A 1 124 ? -14.702 10.074 7.636 1.00 86.50 124 ARG A O 1
ATOM 1052 N N . LEU A 1 125 ? -13.240 11.354 8.765 1.00 79.38 125 LEU A N 1
ATOM 1053 C CA . LEU A 1 125 ? -14.192 12.411 9.126 1.00 79.38 125 LEU A CA 1
ATOM 1054 C C . LEU A 1 125 ? -14.874 13.045 7.907 1.00 79.38 125 LEU A C 1
ATOM 1056 O O . LEU A 1 125 ? -16.009 13.507 8.024 1.00 79.38 125 LEU A O 1
ATOM 1060 N N . LYS A 1 126 ? -14.194 13.061 6.755 1.00 79.38 126 LYS A N 1
ATOM 1061 C CA . LYS A 1 126 ? -14.713 13.624 5.502 1.00 79.38 126 LYS A CA 1
ATOM 1062 C C . LYS A 1 126 ? -15.565 12.633 4.708 1.00 79.38 126 LYS A C 1
ATOM 1064 O O . LYS A 1 126 ? -16.504 13.062 4.046 1.00 79.38 126 LYS A O 1
ATOM 1069 N N . ASN A 1 127 ? -15.246 11.339 4.777 1.00 77.00 127 ASN A N 1
ATOM 1070 C CA . ASN A 1 127 ? -15.712 10.362 3.789 1.00 77.00 127 ASN A CA 1
ATOM 1071 C C . ASN A 1 127 ? -16.578 9.225 4.359 1.00 77.00 127 ASN A C 1
ATOM 1073 O O . ASN A 1 127 ? -17.262 8.559 3.587 1.00 77.00 127 ASN A O 1
ATOM 1077 N N . SER A 1 128 ? -16.561 8.975 5.673 1.00 77.38 128 SER A N 1
ATOM 1078 C CA . SER A 1 128 ? -17.223 7.799 6.255 1.00 77.38 128 SER A CA 1
ATOM 1079 C C . SER A 1 128 ? -18.640 8.100 6.751 1.00 77.38 128 SER A C 1
ATOM 1081 O O . SER A 1 128 ? -18.868 9.035 7.524 1.00 77.38 128 SER A O 1
ATOM 1083 N N . SER A 1 129 ? -19.600 7.273 6.330 1.00 72.38 129 SER A N 1
ATOM 1084 C CA . SER A 1 129 ? -21.004 7.336 6.758 1.00 72.38 129 SER A CA 1
ATOM 1085 C C . SER A 1 129 ? -21.225 6.754 8.159 1.00 72.38 129 SER A C 1
ATOM 1087 O O . SER A 1 129 ? -22.133 7.198 8.864 1.00 72.38 129 SER A O 1
ATOM 1089 N N . ASN A 1 130 ? -20.382 5.808 8.590 1.00 80.44 130 ASN A N 1
ATOM 1090 C CA . ASN A 1 130 ? -20.424 5.201 9.918 1.00 80.44 130 ASN A CA 1
ATOM 1091 C C . ASN A 1 130 ? -19.150 5.535 10.701 1.00 80.44 130 ASN A C 1
ATOM 1093 O O . ASN A 1 130 ? -18.063 5.031 10.432 1.00 80.44 130 ASN A O 1
ATOM 1097 N N . LYS A 1 131 ? -19.283 6.378 11.723 1.00 80.81 131 LYS A N 1
ATOM 1098 C CA . LYS A 1 131 ? -18.134 6.854 12.504 1.00 80.81 131 LYS A CA 1
ATOM 1099 C C . LYS A 1 131 ? -17.610 5.844 13.527 1.00 80.81 131 LYS A C 1
ATOM 1101 O O . LYS A 1 131 ? -16.529 6.068 14.059 1.00 80.81 131 LYS A O 1
ATOM 1106 N N . ASN A 1 132 ? -18.333 4.752 13.778 1.00 85.12 132 ASN A N 1
ATOM 1107 C CA . ASN A 1 132 ? -18.037 3.848 14.890 1.00 85.12 132 ASN A CA 1
ATOM 1108 C C . ASN A 1 132 ? -17.310 2.559 14.474 1.00 85.12 132 ASN A C 1
ATOM 1110 O O . ASN A 1 132 ? -16.687 1.934 15.331 1.00 85.12 132 ASN A O 1
ATOM 1114 N N . THR A 1 133 ? -17.373 2.164 13.197 1.00 91.88 133 THR A N 1
ATOM 1115 C CA . THR A 1 133 ? -16.858 0.866 12.722 1.00 91.88 133 THR A CA 1
ATOM 1116 C C . THR A 1 133 ? -15.967 1.002 11.496 1.00 91.88 133 THR A C 1
ATOM 1118 O O . THR A 1 133 ? -16.362 1.641 10.526 1.00 91.88 133 THR A O 1
ATOM 1121 N N . VAL A 1 134 ? -14.802 0.374 11.503 1.00 94.00 134 VAL A N 1
ATOM 1122 C CA . VAL A 1 134 ? -13.759 0.480 10.483 1.00 94.00 134 VAL A CA 1
ATOM 1123 C C . VAL A 1 134 ? -13.674 -0.820 9.687 1.00 94.00 134 VAL A C 1
ATOM 1125 O O . VAL A 1 134 ? -13.502 -1.880 10.279 1.00 94.00 134 VAL A O 1
ATOM 1128 N N . SER A 1 135 ? -13.765 -0.735 8.362 1.00 93.75 135 SER A N 1
ATOM 1129 C CA . SER A 1 135 ? -13.519 -1.873 7.460 1.00 93.75 135 SER A CA 1
ATOM 1130 C C . SER A 1 135 ? -12.028 -2.043 7.159 1.00 93.75 135 SER A C 1
ATOM 1132 O O . SER A 1 135 ? -11.249 -1.091 7.274 1.00 93.75 135 SER A O 1
ATOM 1134 N N . PHE A 1 136 ? -11.618 -3.240 6.740 1.00 94.50 136 PHE A N 1
ATOM 1135 C CA . PHE A 1 136 ? -10.223 -3.501 6.383 1.00 94.50 136 PHE A CA 1
ATOM 1136 C C . PHE A 1 136 ? -9.776 -2.657 5.178 1.00 94.50 136 PHE A C 1
ATOM 1138 O O . PHE A 1 136 ? -8.680 -2.089 5.169 1.00 94.50 136 PHE A O 1
ATOM 1145 N N . GLU A 1 137 ? -10.660 -2.468 4.196 1.00 92.25 137 GLU A N 1
ATOM 1146 C CA . GLU A 1 137 ? -10.413 -1.660 3.002 1.00 92.25 137 GLU A CA 1
ATOM 1147 C C . GLU A 1 137 ? -10.118 -0.189 3.320 1.00 92.25 137 GLU A C 1
ATOM 1149 O O . GLU A 1 137 ? -9.434 0.480 2.539 1.00 92.25 137 GLU A O 1
ATOM 1154 N N . GLU A 1 138 ? -10.627 0.335 4.439 1.00 91.94 138 GLU A N 1
ATOM 1155 C CA . GLU A 1 138 ? -10.365 1.712 4.868 1.00 91.94 138 GLU A CA 1
ATOM 1156 C C . GLU A 1 138 ? -8.936 1.910 5.390 1.00 91.94 138 GLU A C 1
ATOM 1158 O O . GLU A 1 138 ? -8.424 3.032 5.352 1.00 91.94 138 GLU A O 1
ATOM 1163 N N . ILE A 1 139 ? -8.294 0.848 5.885 1.00 92.69 139 ILE A N 1
ATOM 1164 C CA . ILE A 1 139 ? -7.035 0.945 6.635 1.00 92.69 139 ILE A CA 1
ATOM 1165 C C . ILE A 1 139 ? -5.857 0.253 5.954 1.00 92.69 139 ILE A C 1
ATOM 1167 O O . ILE A 1 139 ? -4.718 0.675 6.159 1.00 92.69 139 ILE A O 1
ATOM 1171 N N . GLU A 1 140 ? -6.097 -0.754 5.110 1.00 93.69 140 GLU A N 1
ATOM 1172 C CA . GLU A 1 140 ? -5.031 -1.611 4.580 1.00 93.69 140 GLU A CA 1
ATOM 1173 C C . GLU A 1 140 ? -3.963 -0.839 3.793 1.00 93.69 140 GLU A C 1
ATOM 1175 O O . GLU A 1 140 ? -2.778 -1.124 3.933 1.00 93.69 140 GLU A O 1
ATOM 1180 N N . ILE A 1 141 ? -4.343 0.184 3.017 1.00 93.44 141 ILE A N 1
ATOM 1181 C CA . ILE A 1 141 ? -3.384 0.964 2.216 1.00 93.44 141 ILE A CA 1
ATOM 1182 C C . ILE A 1 141 ? -2.423 1.729 3.121 1.00 93.44 141 ILE A C 1
ATOM 1184 O O . ILE A 1 141 ? -1.225 1.790 2.848 1.00 93.44 141 ILE A O 1
ATOM 1188 N N . ILE A 1 142 ? -2.952 2.295 4.208 1.00 92.25 142 ILE A N 1
ATOM 1189 C CA . ILE A 1 142 ? -2.184 3.087 5.167 1.00 92.25 142 ILE A CA 1
ATOM 1190 C C . ILE A 1 142 ? -1.257 2.173 5.964 1.00 92.25 142 ILE A C 1
ATOM 1192 O O . ILE A 1 142 ? -0.067 2.455 6.076 1.00 92.25 142 ILE A O 1
ATOM 1196 N N . LEU A 1 143 ? -1.786 1.060 6.470 1.00 92.31 143 LEU A N 1
ATOM 1197 C CA . LEU A 1 143 ? -1.015 0.109 7.264 1.00 92.31 143 LEU A CA 1
ATOM 1198 C C . LEU A 1 143 ? 0.064 -0.596 6.431 1.00 92.31 143 LEU A C 1
ATOM 1200 O O . LEU A 1 143 ? 1.168 -0.805 6.920 1.00 92.31 143 LEU A O 1
ATOM 1204 N N . CYS A 1 144 ? -0.192 -0.868 5.148 1.00 92.56 144 CYS A N 1
ATOM 1205 C CA . CYS A 1 144 ? 0.811 -1.443 4.246 1.00 92.56 144 CYS A CA 1
ATOM 1206 C C . CYS A 1 144 ? 1.863 -0.428 3.765 1.00 92.56 144 CYS A C 1
ATOM 1208 O O . CYS A 1 144 ? 2.927 -0.826 3.288 1.00 92.56 144 CYS A O 1
ATOM 1210 N N . ALA A 1 145 ? 1.595 0.878 3.869 1.00 83.75 145 ALA A N 1
ATOM 1211 C CA . ALA A 1 145 ? 2.571 1.924 3.552 1.00 83.75 145 ALA A CA 1
ATOM 1212 C C . ALA A 1 145 ? 3.625 2.110 4.654 1.00 83.75 145 ALA A C 1
ATOM 1214 O O . ALA A 1 145 ? 4.638 2.770 4.434 1.00 83.75 145 ALA A O 1
ATOM 1215 N N . ALA A 1 146 ? 3.402 1.528 5.830 1.00 72.19 146 ALA A N 1
ATOM 1216 C CA . ALA A 1 146 ? 4.370 1.529 6.907 1.00 72.19 146 ALA A CA 1
ATOM 1217 C C . ALA A 1 146 ? 5.641 0.798 6.477 1.00 72.19 146 ALA A C 1
ATOM 1219 O O . ALA A 1 146 ? 5.590 -0.379 6.113 1.00 72.19 146 ALA A O 1
ATOM 1220 N N . VAL A 1 147 ? 6.774 1.491 6.520 1.00 59.44 147 VAL A N 1
ATOM 1221 C CA . VAL A 1 147 ? 8.090 0.868 6.394 1.00 59.44 147 VAL A CA 1
ATOM 1222 C C . VAL A 1 147 ? 8.480 0.407 7.801 1.00 59.44 147 VAL A C 1
ATOM 1224 O O . VAL A 1 147 ? 8.544 1.255 8.694 1.00 59.44 147 VAL A O 1
ATOM 1227 N N . PRO A 1 148 ? 8.693 -0.896 8.044 1.00 49.25 148 PRO A N 1
ATOM 1228 C CA . PRO A 1 148 ? 9.434 -1.306 9.224 1.00 49.25 148 PRO A CA 1
ATOM 1229 C C . PRO A 1 148 ? 10.865 -0.778 9.067 1.00 49.25 148 PRO A C 1
ATOM 1231 O O . PRO A 1 148 ? 11.518 -1.091 8.071 1.00 49.25 148 PRO A O 1
ATOM 1234 N N . GLU A 1 149 ? 11.303 0.071 10.000 1.00 46.06 149 GLU A N 1
ATOM 1235 C CA . GLU A 1 149 ? 12.728 0.405 10.163 1.00 46.06 149 GLU A CA 1
ATOM 1236 C C . GLU A 1 149 ? 13.555 -0.846 10.485 1.00 46.06 149 GLU A C 1
ATOM 1238 O O . GLU A 1 149 ? 13.070 -1.693 11.275 1.00 46.06 149 GLU A O 1
#

Radius of gyration: 17.27 Å; chains: 1; bounding box: 36×40×46 Å

InterPro domains:
  IPR011992 EF-hand domain pair [SSF47473] (22-143)